Protein AF-A0A2V8E514-F1 (afdb_monomer_lite)

Structure (mmCIF, N/CA/C/O backbone):
data_AF-A0A2V8E514-F1
#
_entry.id   AF-A0A2V8E514-F1
#
loop_
_atom_site.group_PDB
_atom_site.id
_atom_site.type_symbol
_atom_site.label_atom_id
_atom_site.label_alt_id
_atom_site.label_comp_id
_atom_site.label_asym_id
_atom_site.label_entity_id
_atom_site.label_seq_id
_atom_site.pdbx_PDB_ins_code
_atom_site.Cartn_x
_atom_site.Cartn_y
_atom_site.Cartn_z
_atom_site.occupancy
_atom_site.B_iso_or_equiv
_atom_site.auth_seq_id
_atom_site.auth_comp_id
_atom_site.auth_asym_id
_atom_site.auth_atom_id
_atom_site.pdbx_PDB_model_num
ATOM 1 N N . MET A 1 1 ? 18.248 -41.281 -48.365 1.00 52.50 1 MET A N 1
ATOM 2 C CA . MET A 1 1 ? 19.215 -40.168 -48.259 1.00 52.50 1 MET A CA 1
ATOM 3 C C . MET A 1 1 ? 18.468 -38.867 -48.520 1.00 52.50 1 MET A C 1
ATOM 5 O O . MET A 1 1 ? 17.794 -38.815 -49.539 1.00 52.50 1 MET A O 1
ATOM 9 N N . GLN A 1 2 ? 18.639 -37.881 -47.619 1.00 36.53 2 GLN A N 1
ATOM 10 C CA . GLN A 1 2 ? 18.013 -36.536 -47.519 1.00 36.53 2 GLN A CA 1
ATOM 11 C C . GLN A 1 2 ? 16.615 -36.579 -46.858 1.00 36.53 2 GLN A C 1
ATOM 13 O O . GLN A 1 2 ? 15.679 -37.078 -47.461 1.00 36.53 2 GLN A O 1
ATOM 18 N N . GLY A 1 3 ? 16.420 -36.281 -45.561 1.00 39.06 3 GLY A N 1
ATOM 19 C CA . GLY A 1 3 ? 16.845 -35.093 -44.790 1.00 39.06 3 GLY A CA 1
ATOM 20 C C . GLY A 1 3 ? 15.831 -33.978 -45.075 1.00 39.06 3 GLY A C 1
ATOM 21 O O . GLY A 1 3 ? 15.671 -33.637 -46.233 1.00 39.06 3 GLY A O 1
ATOM 22 N N . GLY A 1 4 ? 15.053 -33.390 -44.172 1.00 41.44 4 GLY A N 1
ATOM 23 C CA . GLY A 1 4 ? 15.058 -33.228 -42.723 1.00 41.44 4 GLY A CA 1
ATOM 24 C C . GLY A 1 4 ? 14.299 -31.911 -42.461 1.00 41.44 4 GLY A C 1
ATOM 25 O O . GLY A 1 4 ? 14.415 -31.017 -43.285 1.00 41.44 4 GLY A O 1
ATOM 26 N N . VAL A 1 5 ? 13.551 -31.824 -41.350 1.00 49.59 5 VAL A N 1
ATOM 27 C CA . VAL A 1 5 ? 13.191 -30.597 -40.591 1.00 49.59 5 VAL A CA 1
ATOM 28 C C . VAL A 1 5 ? 12.581 -29.437 -41.425 1.00 49.59 5 VAL A C 1
ATOM 30 O O . VAL A 1 5 ? 13.236 -28.823 -42.251 1.00 49.59 5 VAL A O 1
ATOM 33 N N . LEU A 1 6 ? 11.330 -29.021 -41.231 1.00 40.84 6 LEU A N 1
ATOM 34 C CA . LEU A 1 6 ? 10.963 -28.093 -40.159 1.00 40.84 6 LEU A CA 1
ATOM 35 C C . LEU A 1 6 ? 9.438 -27.964 -40.107 1.00 40.84 6 LEU A C 1
ATOM 37 O O . LEU A 1 6 ? 8.800 -27.386 -40.985 1.00 40.84 6 LEU A O 1
ATOM 41 N N . ASP A 1 7 ? 8.892 -28.499 -39.025 1.00 48.78 7 ASP A N 1
ATOM 42 C CA . ASP A 1 7 ? 7.696 -27.974 -38.388 1.00 48.78 7 ASP A CA 1
ATOM 43 C C . ASP A 1 7 ? 7.907 -26.477 -38.070 1.00 48.78 7 ASP A C 1
ATOM 45 O O . ASP A 1 7 ? 9.042 -26.046 -37.850 1.00 48.78 7 ASP A O 1
ATOM 49 N N . SER A 1 8 ? 6.822 -25.707 -37.996 1.00 48.19 8 SER A N 1
ATOM 50 C CA . SER A 1 8 ? 6.755 -24.293 -37.572 1.00 48.19 8 SER A CA 1
ATOM 51 C C . SER A 1 8 ? 7.157 -23.188 -38.570 1.00 48.19 8 SER A C 1
ATOM 53 O O . SER A 1 8 ? 8.171 -22.517 -38.423 1.00 48.19 8 SER A O 1
ATOM 55 N N . VAL A 1 9 ? 6.256 -22.836 -39.491 1.00 50.62 9 VAL A N 1
ATOM 56 C CA . VAL A 1 9 ? 6.052 -21.406 -39.803 1.00 50.62 9 VAL A CA 1
ATOM 57 C C . VAL A 1 9 ? 4.556 -21.127 -39.847 1.00 50.62 9 VAL A C 1
ATOM 59 O O . VAL A 1 9 ? 3.967 -20.870 -40.892 1.00 50.62 9 VAL A O 1
ATOM 62 N N . VAL A 1 10 ? 3.924 -21.201 -38.677 1.00 50.72 10 VAL A N 1
ATOM 63 C CA . VAL A 1 10 ? 2.759 -20.354 -38.426 1.00 50.72 10 VAL A CA 1
ATOM 64 C C . VAL A 1 10 ? 3.362 -18.976 -38.160 1.00 50.72 10 VAL A C 1
ATOM 66 O O . VAL A 1 10 ? 4.066 -18.838 -37.158 1.00 50.72 10 VAL A O 1
ATOM 69 N N . PRO A 1 11 ? 3.203 -17.966 -39.032 1.00 50.00 11 PRO A N 1
ATOM 70 C CA . PRO A 1 11 ? 3.566 -16.616 -38.645 1.00 50.00 11 PRO A CA 1
ATOM 71 C C . PRO A 1 11 ? 2.574 -16.193 -37.559 1.00 50.00 11 PRO A C 1
ATOM 73 O O . PRO A 1 11 ? 1.446 -15.788 -37.846 1.00 50.00 11 PRO A O 1
ATOM 76 N N . GLU A 1 12 ? 2.968 -16.379 -36.298 1.00 52.44 12 GLU A N 1
ATOM 77 C CA . GLU A 1 12 ? 2.239 -15.823 -35.172 1.00 52.44 12 GLU A CA 1
ATOM 78 C C . GLU A 1 12 ? 2.161 -14.303 -35.333 1.00 52.44 12 GLU A C 1
ATOM 80 O O . GLU A 1 12 ? 3.127 -13.596 -35.619 1.00 52.44 12 GLU A O 1
ATOM 85 N N . VAL A 1 13 ? 0.926 -13.854 -35.180 1.00 62.88 13 VAL A N 1
ATOM 86 C CA . VAL A 1 13 ? 0.433 -12.494 -35.048 1.00 62.88 13 VAL A CA 1
ATOM 87 C C . VAL A 1 13 ? 1.335 -11.645 -34.126 1.00 62.88 13 VAL A C 1
ATOM 89 O O . VAL A 1 13 ? 1.918 -12.153 -33.175 1.00 62.88 13 VAL A O 1
ATOM 92 N N . ILE A 1 14 ? 1.260 -10.317 -34.306 1.00 51.78 14 ILE A N 1
ATOM 93 C CA . ILE A 1 14 ? 1.559 -9.246 -33.324 1.00 51.78 14 ILE A CA 1
ATOM 94 C C . ILE A 1 14 ? 2.936 -8.571 -33.478 1.00 51.78 14 ILE A C 1
ATOM 96 O O . ILE A 1 14 ? 3.801 -8.760 -32.634 1.00 51.78 14 ILE A O 1
ATOM 100 N N . ASP A 1 15 ? 3.107 -7.657 -34.448 1.00 54.75 15 ASP A N 1
ATOM 101 C CA . ASP A 1 15 ? 4.087 -6.563 -34.243 1.00 54.75 15 ASP A CA 1
ATOM 102 C C . ASP A 1 15 ? 3.883 -5.271 -35.068 1.00 54.75 15 ASP A C 1
ATOM 104 O O . ASP A 1 15 ? 4.821 -4.522 -35.330 1.00 54.75 15 ASP A O 1
ATOM 108 N N . TYR A 1 16 ? 2.651 -4.930 -35.468 1.00 56.16 16 TYR A N 1
ATOM 109 C CA . TYR A 1 16 ? 2.440 -3.719 -36.287 1.00 56.16 16 TYR A CA 1
ATOM 110 C C . TYR A 1 16 ? 2.390 -2.389 -35.492 1.00 56.16 16 TYR A C 1
ATOM 112 O O . TYR A 1 16 ? 2.454 -1.318 -36.085 1.00 56.16 16 TYR A O 1
ATOM 120 N N . VAL A 1 17 ? 2.310 -2.402 -34.152 1.00 54.12 17 VAL A N 1
ATOM 121 C CA . VAL A 1 17 ? 2.043 -1.175 -33.353 1.00 54.12 17 VAL A CA 1
ATOM 122 C C . VAL A 1 17 ? 3.283 -0.590 -32.643 1.00 54.12 17 VAL A C 1
ATOM 124 O O . VAL A 1 17 ? 3.198 0.488 -32.056 1.00 54.12 17 VAL A O 1
ATOM 127 N N . ALA A 1 18 ? 4.469 -1.211 -32.717 1.00 56.97 18 ALA A N 1
ATOM 128 C CA . ALA A 1 18 ? 5.669 -0.669 -32.062 1.00 56.97 18 ALA A CA 1
ATOM 129 C C . ALA A 1 18 ? 6.971 -0.941 -32.836 1.00 56.97 18 ALA A C 1
ATOM 131 O O . ALA A 1 18 ? 7.715 -1.863 -32.528 1.00 56.97 18 ALA A O 1
ATOM 132 N N . GLN A 1 19 ? 7.311 -0.064 -33.783 1.00 65.50 19 GLN A N 1
ATOM 133 C CA . GLN A 1 19 ? 8.512 -0.184 -34.628 1.00 65.50 19 GLN A CA 1
ATOM 134 C C . GLN A 1 19 ? 9.843 0.144 -33.906 1.00 65.50 19 GLN A C 1
ATOM 136 O O . GLN A 1 19 ? 10.911 0.091 -34.513 1.00 65.50 19 GLN A O 1
ATOM 141 N N . HIS A 1 20 ? 9.821 0.464 -32.604 1.00 77.69 20 HIS A N 1
ATOM 142 C CA . HIS A 1 20 ? 11.020 0.801 -31.829 1.00 77.69 20 HIS A CA 1
ATOM 143 C C . HIS A 1 20 ? 11.227 -0.147 -30.641 1.00 77.69 20 HIS A C 1
ATOM 145 O O . HIS A 1 20 ? 10.368 -0.277 -29.766 1.00 77.69 20 HIS A O 1
ATOM 151 N N . ALA A 1 21 ? 12.421 -0.743 -30.542 1.00 79.38 21 ALA A N 1
ATOM 152 C CA . ALA A 1 21 ? 12.802 -1.666 -29.464 1.00 79.38 21 ALA A CA 1
ATOM 153 C C . ALA A 1 21 ? 12.623 -1.075 -28.045 1.00 79.38 21 ALA A C 1
ATOM 155 O O . ALA A 1 21 ? 12.347 -1.796 -27.079 1.00 79.38 21 ALA A O 1
ATOM 156 N N . SER A 1 22 ? 12.731 0.251 -27.911 1.00 81.56 22 SER A N 1
ATOM 157 C CA . SER A 1 22 ? 12.468 0.989 -26.672 1.00 81.56 22 SER A CA 1
ATOM 158 C C . SER A 1 22 ? 10.994 0.934 -26.249 1.00 81.56 22 SER A C 1
ATOM 160 O O . SER A 1 22 ? 10.711 0.747 -25.063 1.00 81.56 22 SER A O 1
ATOM 162 N N . ALA A 1 23 ? 10.056 1.016 -27.197 1.00 83.56 23 ALA A N 1
ATOM 163 C CA . ALA A 1 23 ? 8.618 0.964 -26.942 1.00 83.56 23 ALA A CA 1
ATOM 164 C C . ALA A 1 23 ? 8.181 -0.426 -26.453 1.00 83.56 23 ALA A C 1
ATOM 166 O O . ALA A 1 23 ? 7.475 -0.534 -25.448 1.00 83.56 23 ALA A O 1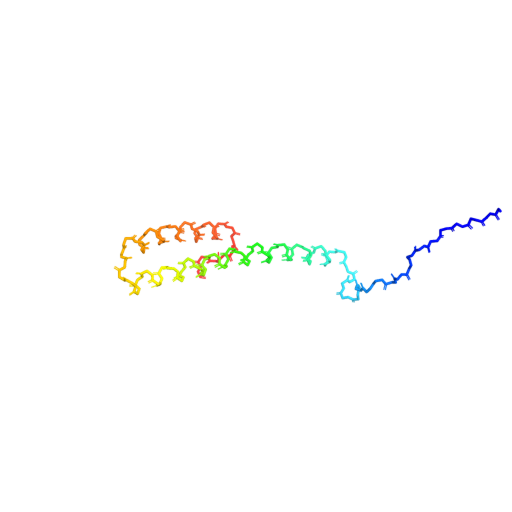
ATOM 167 N N . LEU A 1 24 ? 8.694 -1.500 -27.063 1.00 84.38 24 LEU A N 1
ATOM 168 C CA . LEU A 1 24 ? 8.454 -2.876 -26.604 1.00 84.38 24 LEU A CA 1
ATOM 169 C C . LEU A 1 24 ? 9.004 -3.122 -25.188 1.00 84.38 24 LEU A C 1
ATOM 171 O O . LEU A 1 24 ? 8.398 -3.826 -24.373 1.00 84.38 24 LEU A O 1
A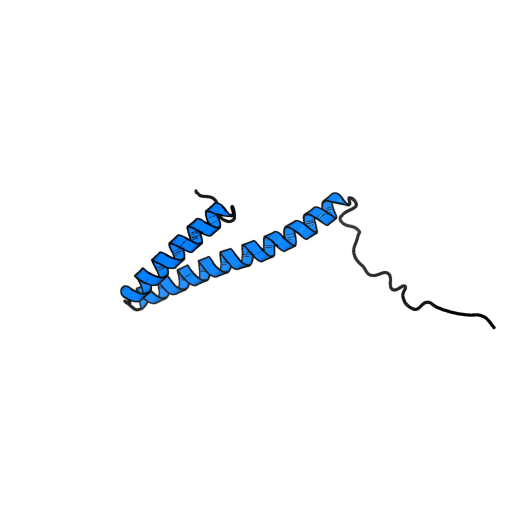TOM 175 N N . LYS A 1 25 ? 10.159 -2.534 -24.847 1.00 86.25 25 LYS A N 1
ATOM 176 C CA . LYS A 1 25 ? 10.713 -2.583 -23.482 1.00 86.25 25 LYS A CA 1
ATOM 177 C C . LYS A 1 25 ? 9.832 -1.815 -22.490 1.00 86.25 25 LYS A C 1
ATOM 179 O O . LYS A 1 25 ? 9.531 -2.338 -21.415 1.00 86.25 25 LYS A O 1
ATOM 184 N N . ALA A 1 26 ? 9.388 -0.613 -22.854 1.00 87.31 26 ALA A N 1
ATOM 185 C CA . ALA A 1 26 ? 8.501 0.202 -22.030 1.00 87.31 26 ALA A CA 1
ATOM 186 C C . ALA A 1 26 ? 7.150 -0.488 -21.788 1.00 87.31 26 ALA A C 1
ATOM 188 O O . ALA A 1 26 ? 6.667 -0.503 -20.655 1.00 87.31 26 ALA A O 1
ATOM 189 N N . HIS A 1 27 ? 6.584 -1.140 -22.807 1.00 87.19 27 HIS A N 1
ATOM 190 C CA . HIS A 1 27 ? 5.347 -1.907 -22.686 1.00 87.19 27 HIS A CA 1
ATOM 191 C C . HIS A 1 27 ? 5.484 -3.044 -21.661 1.00 87.19 27 HIS A C 1
ATOM 193 O O . HIS A 1 27 ? 4.702 -3.126 -20.711 1.00 87.19 27 HIS A O 1
ATOM 199 N N . ARG A 1 28 ? 6.546 -3.856 -21.764 1.00 89.56 28 ARG A N 1
ATOM 200 C CA . ARG A 1 28 ? 6.837 -4.929 -20.793 1.00 89.56 28 ARG A CA 1
ATOM 201 C C . ARG A 1 28 ? 6.998 -4.400 -19.366 1.00 89.56 28 ARG A C 1
ATOM 203 O O . ARG A 1 28 ? 6.482 -4.999 -18.422 1.00 89.56 28 ARG A O 1
ATOM 210 N N . GLN A 1 29 ? 7.688 -3.273 -19.194 1.00 92.94 29 GLN A N 1
ATOM 211 C CA . GLN A 1 29 ? 7.850 -2.643 -17.882 1.00 92.94 29 GLN A CA 1
ATOM 212 C C . GLN A 1 29 ? 6.519 -2.107 -1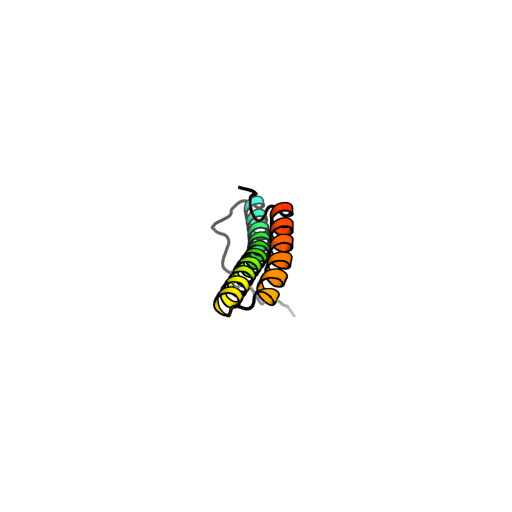7.333 1.00 92.94 29 GLN A C 1
ATOM 214 O O . GLN A 1 29 ? 6.230 -2.257 -16.144 1.00 92.94 29 GLN A O 1
ATOM 219 N N . SER A 1 30 ? 5.697 -1.514 -18.199 1.00 91.00 30 SER A N 1
ATOM 220 C CA . SER A 1 30 ? 4.378 -0.985 -17.856 1.00 91.00 30 SER A CA 1
ATOM 221 C C . SER A 1 30 ? 3.450 -2.084 -17.342 1.00 91.00 30 SER A C 1
ATOM 223 O O . SER A 1 30 ? 2.843 -1.914 -16.287 1.00 91.00 30 SER A O 1
ATOM 225 N N . LEU A 1 31 ? 3.409 -3.246 -18.003 1.00 92.94 31 LEU A N 1
ATOM 226 C CA . LEU A 1 31 ? 2.602 -4.389 -17.562 1.00 92.94 31 LEU A CA 1
ATOM 227 C C . LEU A 1 31 ? 2.999 -4.874 -16.158 1.00 92.94 31 LEU A C 1
ATOM 229 O O . LEU A 1 31 ? 2.136 -5.030 -15.292 1.00 92.94 31 LEU A O 1
ATOM 233 N N . LYS A 1 32 ? 4.304 -5.022 -15.892 1.00 92.50 32 LYS A N 1
ATOM 234 C CA . LYS A 1 32 ? 4.821 -5.412 -14.566 1.00 92.50 32 LYS A CA 1
ATOM 235 C C . LYS A 1 32 ? 4.449 -4.398 -13.482 1.00 92.50 32 LYS A C 1
ATOM 237 O O . LYS A 1 32 ? 3.973 -4.764 -12.407 1.00 92.50 32 LYS A O 1
ATOM 242 N N . ASN A 1 33 ? 4.637 -3.112 -13.772 1.00 90.44 33 ASN A N 1
ATOM 243 C CA . ASN A 1 33 ? 4.288 -2.037 -12.847 1.00 90.44 33 ASN A CA 1
ATOM 244 C C . ASN A 1 33 ? 2.773 -1.970 -12.605 1.00 90.44 33 ASN A C 1
ATOM 246 O O . ASN A 1 33 ? 2.346 -1.768 -11.468 1.00 90.44 33 ASN A O 1
ATOM 250 N N . ARG A 1 34 ? 1.961 -2.174 -13.649 1.00 92.44 34 ARG A N 1
ATOM 251 C CA . ARG A 1 34 ? 0.496 -2.194 -13.579 1.00 92.44 34 ARG A CA 1
ATOM 252 C C . ARG A 1 34 ? 0.004 -3.306 -12.662 1.00 92.44 34 ARG A C 1
ATOM 254 O O . ARG A 1 34 ? -0.820 -3.027 -11.797 1.00 92.44 34 ARG A O 1
ATOM 261 N N . GLU A 1 35 ? 0.517 -4.525 -12.812 1.00 92.38 35 GLU A N 1
ATOM 262 C CA . GLU A 1 35 ? 0.157 -5.670 -11.966 1.00 92.38 35 GLU A CA 1
ATOM 263 C C . GLU A 1 35 ? 0.428 -5.377 -10.486 1.00 92.38 35 GLU A C 1
ATOM 265 O O . GLU A 1 35 ? -0.478 -5.418 -9.651 1.00 92.38 35 GLU A O 1
ATOM 270 N N . ARG A 1 36 ? 1.661 -4.960 -10.177 1.00 89.50 36 ARG A N 1
ATOM 271 C CA . ARG A 1 36 ? 2.071 -4.598 -8.817 1.00 89.50 36 ARG A CA 1
ATOM 272 C C . ARG A 1 36 ? 1.178 -3.499 -8.239 1.00 89.50 36 ARG A C 1
ATOM 274 O O . ARG A 1 36 ? 0.665 -3.620 -7.127 1.00 89.50 36 ARG A O 1
ATOM 281 N N . ASN A 1 37 ? 0.965 -2.427 -8.998 1.00 91.81 37 ASN A N 1
ATOM 282 C CA . ASN A 1 37 ? 0.164 -1.290 -8.556 1.00 91.81 37 ASN A CA 1
ATOM 283 C C . ASN A 1 37 ? -1.314 -1.667 -8.368 1.00 91.81 37 ASN A C 1
ATOM 285 O O . ASN A 1 37 ? -1.956 -1.139 -7.457 1.00 91.81 37 ASN A O 1
ATOM 289 N N . ARG A 1 38 ? -1.849 -2.586 -9.184 1.00 91.75 38 ARG A N 1
ATOM 290 C CA . ARG A 1 38 ? -3.213 -3.111 -9.045 1.00 91.75 38 ARG A CA 1
ATOM 291 C C . ARG A 1 38 ? -3.373 -3.872 -7.735 1.00 91.75 38 ARG A C 1
ATOM 293 O O . ARG A 1 38 ? -4.335 -3.619 -7.016 1.00 91.75 38 ARG A O 1
ATOM 300 N N . GLN A 1 39 ? -2.424 -4.742 -7.392 1.00 90.62 39 GLN A N 1
ATOM 301 C CA . GLN A 1 39 ? -2.475 -5.515 -6.149 1.00 90.62 39 GLN A CA 1
ATOM 302 C C . GLN A 1 39 ? -2.461 -4.613 -4.911 1.00 90.62 39 GLN A C 1
ATOM 304 O O . GLN A 1 39 ? -3.311 -4.768 -4.036 1.00 90.62 39 GLN A O 1
ATOM 309 N N . TYR A 1 40 ? -1.559 -3.628 -4.851 1.00 90.06 40 TYR A N 1
ATOM 310 C CA . TYR A 1 40 ? -1.513 -2.694 -3.721 1.00 90.06 40 TYR A CA 1
ATOM 311 C C . TYR A 1 40 ? -2.792 -1.855 -3.601 1.00 90.06 40 TYR A C 1
ATOM 313 O O . TYR A 1 40 ? -3.344 -1.733 -2.509 1.00 90.06 40 TYR A O 1
ATOM 321 N N . ARG A 1 41 ? -3.311 -1.329 -4.721 1.00 89.25 41 ARG A N 1
ATOM 322 C CA . ARG A 1 41 ? -4.581 -0.583 -4.728 1.00 89.25 41 ARG A CA 1
ATOM 323 C C . ARG A 1 41 ? -5.765 -1.452 -4.302 1.00 89.25 41 ARG A C 1
ATOM 325 O O . ARG A 1 41 ? -6.612 -0.983 -3.551 1.00 89.25 41 ARG A O 1
ATOM 332 N N . SER A 1 42 ? -5.819 -2.705 -4.752 1.00 92.50 42 SER A N 1
ATOM 333 C CA . SER A 1 42 ? -6.865 -3.654 -4.357 1.00 92.50 42 SER A CA 1
ATOM 334 C C . SER A 1 42 ? -6.826 -3.928 -2.852 1.00 92.50 42 SER A C 1
ATOM 336 O O . SER A 1 42 ? -7.839 -3.772 -2.177 1.00 92.50 42 SER A O 1
ATOM 338 N N . ARG A 1 43 ? -5.637 -4.210 -2.297 1.00 89.38 43 ARG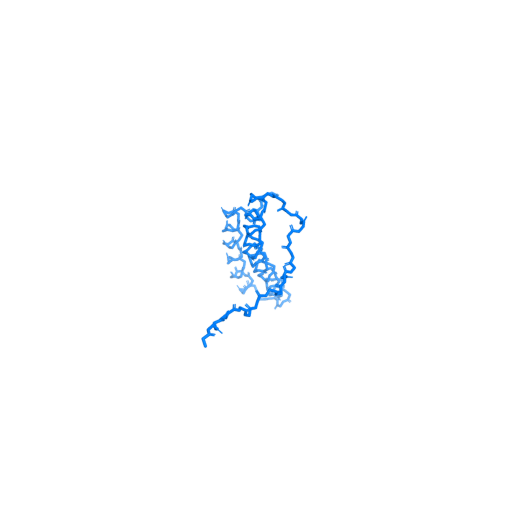 A N 1
ATOM 339 C CA . ARG A 1 43 ? -5.445 -4.410 -0.850 1.00 89.38 43 ARG A CA 1
ATOM 340 C C . ARG A 1 43 ? -5.921 -3.212 -0.033 1.00 89.38 43 ARG A C 1
ATOM 342 O O . ARG A 1 43 ? -6.652 -3.402 0.932 1.00 89.38 43 ARG A O 1
ATOM 349 N N . LEU A 1 44 ? -5.568 -1.994 -0.450 1.00 88.50 44 LEU A N 1
ATOM 350 C CA . LEU A 1 44 ? -6.027 -0.774 0.215 1.00 88.50 44 LEU A CA 1
ATOM 351 C C . LEU A 1 44 ? -7.557 -0.653 0.194 1.00 88.50 44 LEU A C 1
ATOM 353 O O . LEU A 1 44 ? -8.169 -0.383 1.222 1.00 88.50 44 LEU A O 1
ATOM 357 N N . ARG A 1 45 ? -8.195 -0.893 -0.959 1.00 90.31 45 ARG A N 1
ATOM 358 C CA . ARG A 1 45 ? -9.663 -0.843 -1.076 1.00 90.31 45 ARG A CA 1
ATOM 359 C C . ARG A 1 45 ? -10.341 -1.895 -0.199 1.00 90.31 45 ARG A C 1
ATOM 361 O O . ARG A 1 45 ? -11.352 -1.585 0.426 1.00 90.31 45 ARG A O 1
ATOM 368 N N . SER A 1 46 ? -9.788 -3.104 -0.126 1.00 91.88 46 SER A N 1
ATOM 369 C CA . SER A 1 46 ? -10.303 -4.169 0.739 1.00 91.88 46 SER A CA 1
ATOM 370 C C . SER A 1 46 ? -10.177 -3.820 2.221 1.00 91.88 46 SER A C 1
ATOM 372 O O . SER A 1 46 ? -11.144 -3.995 2.954 1.00 91.88 46 SER A O 1
ATOM 374 N N . ALA A 1 47 ? -9.039 -3.264 2.647 1.00 87.56 47 ALA A N 1
ATOM 375 C CA . ALA A 1 47 ? -8.835 -2.820 4.026 1.00 87.56 47 ALA A CA 1
ATOM 376 C C . ALA A 1 47 ? -9.794 -1.678 4.415 1.00 87.56 47 ALA A C 1
ATOM 378 O O . ALA A 1 47 ? -10.395 -1.684 5.483 1.00 87.56 47 ALA A O 1
ATOM 379 N N . LEU A 1 48 ? -10.038 -0.728 3.507 1.00 88.12 48 LEU A N 1
ATOM 380 C CA . LEU A 1 48 ? -11.049 0.311 3.728 1.00 88.12 48 LEU A CA 1
ATOM 381 C C . LEU A 1 48 ? -12.470 -0.268 3.811 1.00 88.12 48 LEU A C 1
ATOM 383 O O . LEU A 1 48 ? -13.291 0.224 4.584 1.00 88.12 48 LEU A O 1
ATOM 387 N N . LYS A 1 49 ? -12.776 -1.312 3.030 1.00 88.88 49 LYS A N 1
ATOM 388 C CA . LYS A 1 49 ? -14.073 -1.999 3.086 1.00 88.88 49 LYS A CA 1
ATOM 389 C C . LYS A 1 49 ? -14.265 -2.737 4.412 1.00 88.88 49 LYS A C 1
ATOM 391 O O . LYS A 1 49 ? -15.353 -2.649 4.972 1.00 88.88 49 LYS A O 1
ATOM 396 N N . SER A 1 50 ? -13.242 -3.430 4.919 1.00 85.38 50 SER A N 1
ATOM 397 C CA . SER A 1 50 ? -13.330 -4.120 6.212 1.00 85.38 50 SER A CA 1
ATOM 398 C C . SER A 1 50 ? -13.493 -3.139 7.370 1.00 85.38 50 SER A C 1
ATOM 400 O O . SER A 1 50 ? -14.322 -3.381 8.239 1.00 85.38 50 SER A O 1
ATOM 402 N N . ILE A 1 51 ? -12.793 -1.998 7.342 1.00 85.69 51 ILE A N 1
ATOM 403 C CA . ILE A 1 51 ? -12.978 -0.928 8.333 1.00 85.69 51 ILE A CA 1
ATOM 404 C C . ILE A 1 51 ? -14.422 -0.420 8.320 1.00 85.69 51 ILE A C 1
ATOM 406 O O . ILE A 1 51 ? -15.036 -0.321 9.377 1.00 85.69 51 ILE A O 1
ATOM 410 N N . ARG A 1 52 ? -14.987 -0.132 7.139 1.00 87.19 52 ARG A N 1
ATOM 411 C CA . ARG A 1 52 ? -16.388 0.310 7.026 1.00 87.19 52 ARG A CA 1
ATOM 412 C C . ARG A 1 52 ? -17.360 -0.729 7.587 1.00 87.19 52 ARG A C 1
ATOM 414 O O . ARG A 1 52 ? -18.193 -0.379 8.409 1.00 87.19 52 ARG A O 1
ATOM 421 N N . ALA A 1 53 ? -17.185 -2.000 7.226 1.00 86.94 53 ALA A N 1
ATOM 422 C CA . ALA A 1 53 ? -18.023 -3.083 7.738 1.00 86.94 53 ALA A CA 1
ATOM 423 C C . ALA A 1 53 ? -17.921 -3.247 9.269 1.00 86.94 53 ALA A C 1
ATOM 425 O O . ALA A 1 53 ? -18.927 -3.492 9.927 1.00 86.94 53 ALA A O 1
ATOM 426 N N . ALA A 1 54 ? -16.726 -3.083 9.849 1.00 83.88 54 ALA A N 1
ATOM 427 C CA . ALA A 1 54 ? -16.529 -3.141 11.299 1.00 83.88 54 ALA A CA 1
ATOM 428 C C . ALA A 1 54 ? -17.204 -1.966 12.030 1.00 83.88 54 ALA A C 1
ATOM 430 O O . ALA A 1 54 ? -17.765 -2.151 13.110 1.00 83.88 54 ALA A O 1
ATOM 431 N N . ILE A 1 55 ? -17.187 -0.772 11.426 1.00 85.19 55 ILE A N 1
ATOM 432 C CA . ILE A 1 55 ? -17.888 0.408 11.948 1.00 85.19 55 ILE A CA 1
ATOM 433 C C . ILE A 1 55 ? -19.404 0.180 11.931 1.00 85.19 55 ILE A C 1
ATOM 435 O O . ILE A 1 55 ? -20.053 0.411 12.951 1.00 85.19 55 ILE A O 1
ATOM 439 N N . ASP A 1 56 ? -19.953 -0.332 10.826 1.00 85.44 56 ASP A N 1
ATOM 440 C CA . ASP A 1 56 ? -21.383 -0.656 10.715 1.00 85.44 56 ASP A CA 1
ATOM 441 C C . ASP A 1 56 ? -21.805 -1.718 11.750 1.00 85.44 56 ASP A C 1
ATOM 443 O O . ASP A 1 56 ? -22.887 -1.641 12.333 1.00 85.44 56 ASP A O 1
ATOM 447 N N . GLY A 1 57 ? -20.914 -2.672 12.044 1.00 84.50 57 GLY A N 1
ATOM 448 C CA . GLY A 1 57 ? -21.087 -3.698 13.077 1.00 84.50 57 GLY A CA 1
ATOM 449 C C . GLY A 1 57 ? -20.854 -3.236 14.523 1.00 84.50 57 GLY A C 1
ATOM 450 O O . GLY A 1 57 ? -20.973 -4.054 15.431 1.00 84.50 57 GLY A O 1
ATOM 451 N N . LYS A 1 58 ? -20.529 -1.954 14.762 1.00 84.31 58 LYS A N 1
ATOM 452 C CA . LYS A 1 58 ? -20.191 -1.368 16.080 1.00 84.31 58 LYS A CA 1
ATOM 453 C C . LYS A 1 58 ? -18.991 -2.013 16.799 1.00 84.31 58 LYS A C 1
ATOM 455 O O . LYS A 1 58 ? -18.816 -1.804 18.001 1.00 84.31 58 LYS A O 1
ATOM 460 N N . ASP A 1 59 ? -18.118 -2.726 16.087 1.00 82.62 59 ASP A N 1
ATOM 461 C CA . ASP A 1 59 ? -16.890 -3.287 16.661 1.00 82.62 59 ASP A CA 1
ATOM 462 C C . ASP A 1 59 ? -15.738 -2.273 16.583 1.00 82.62 59 ASP A C 1
ATOM 464 O O . ASP A 1 59 ? -14.961 -2.196 15.625 1.00 82.62 59 ASP A O 1
ATOM 468 N N . LEU A 1 60 ? -15.633 -1.464 17.637 1.00 78.38 60 LEU A N 1
ATOM 469 C CA . LEU A 1 60 ? -14.619 -0.418 17.758 1.00 78.38 60 LEU A CA 1
ATOM 470 C C . LEU A 1 60 ? -13.196 -0.968 17.938 1.00 78.38 60 LEU A C 1
ATOM 472 O O . LEU A 1 60 ? -12.231 -0.280 17.594 1.00 78.38 60 LEU A O 1
ATOM 476 N N . ALA A 1 61 ? -13.039 -2.179 18.478 1.00 82.44 61 ALA A N 1
ATOM 477 C CA . ALA A 1 61 ? -11.726 -2.772 18.709 1.00 82.44 61 ALA A CA 1
ATOM 478 C C . ALA A 1 61 ? -11.130 -3.283 17.392 1.00 82.44 61 ALA A C 1
ATOM 480 O O . ALA A 1 61 ? -9.996 -2.929 17.044 1.00 82.44 61 ALA A O 1
ATOM 481 N N . ALA A 1 62 ? -11.923 -4.027 16.615 1.00 77.31 62 ALA A N 1
ATOM 482 C CA . ALA A 1 62 ? -11.528 -4.498 15.293 1.00 77.31 62 ALA A CA 1
ATOM 483 C C . ALA A 1 62 ? -11.253 -3.330 14.333 1.00 77.31 62 ALA A C 1
ATOM 485 O O . ALA A 1 62 ? -10.240 -3.332 13.626 1.00 77.31 62 ALA A O 1
ATOM 486 N N . ALA A 1 63 ? -12.088 -2.284 14.366 1.00 78.88 63 ALA A N 1
ATOM 487 C CA . ALA A 1 63 ? -11.898 -1.091 13.543 1.00 78.88 63 ALA A CA 1
ATOM 488 C C . ALA A 1 63 ? -10.568 -0.372 13.839 1.00 78.88 63 ALA A C 1
ATOM 490 O O . ALA A 1 63 ? -9.861 0.021 12.911 1.00 78.88 63 ALA A O 1
ATOM 491 N N . ARG A 1 64 ? -10.183 -0.232 15.117 1.00 82.62 64 ARG A N 1
ATOM 492 C CA . ARG A 1 64 ? -8.910 0.406 15.509 1.00 82.62 64 ARG A CA 1
ATOM 493 C C . ARG A 1 64 ? -7.688 -0.391 15.061 1.00 82.62 64 ARG A C 1
ATOM 495 O O . ARG A 1 64 ? -6.713 0.206 14.604 1.00 82.62 64 ARG A O 1
ATOM 502 N N . SER A 1 65 ? -7.740 -1.719 15.167 1.00 85.12 65 SER A N 1
ATOM 503 C CA . SER A 1 65 ? -6.649 -2.583 14.705 1.00 85.12 65 SER A CA 1
ATOM 504 C C . SER A 1 65 ? -6.472 -2.491 13.186 1.00 85.12 65 SER A C 1
ATOM 506 O O . SER A 1 65 ? -5.388 -2.163 12.696 1.00 85.12 65 SER A O 1
ATOM 508 N N . ALA A 1 66 ? -7.570 -2.652 12.439 1.00 82.25 66 ALA A N 1
ATOM 509 C CA . ALA A 1 66 ? -7.570 -2.556 10.981 1.00 82.25 66 ALA A CA 1
ATOM 510 C C . ALA A 1 66 ? -7.124 -1.169 10.485 1.00 82.25 66 ALA A C 1
ATOM 512 O O . ALA A 1 66 ? -6.420 -1.058 9.477 1.00 82.25 66 ALA A O 1
ATOM 513 N N . LEU A 1 67 ? -7.479 -0.101 11.207 1.00 85.50 67 LEU A N 1
ATOM 514 C CA . LEU A 1 67 ? -7.028 1.255 10.901 1.00 85.50 67 LEU A CA 1
ATOM 515 C C . LEU A 1 67 ? -5.504 1.390 11.022 1.00 85.50 67 LEU A C 1
ATOM 517 O O . LEU A 1 67 ? -4.873 1.934 10.117 1.00 85.50 67 LEU A O 1
ATOM 521 N N . LYS A 1 68 ? -4.896 0.862 12.091 1.00 86.94 68 LYS A N 1
ATOM 522 C CA . LYS A 1 68 ? -3.438 0.919 12.297 1.00 86.94 68 LYS A CA 1
ATOM 523 C C . LYS A 1 68 ? -2.676 0.209 11.174 1.00 86.94 68 LYS A C 1
ATOM 525 O O . LYS A 1 68 ? -1.689 0.739 10.660 1.00 86.94 68 LYS A O 1
ATOM 530 N N . GLU A 1 69 ? -3.152 -0.961 10.760 1.00 85.81 69 GLU A N 1
ATOM 531 C CA . GLU A 1 69 ? -2.579 -1.698 9.628 1.00 85.81 69 GLU A CA 1
ATOM 532 C C . GLU A 1 69 ? -2.733 -0.934 8.310 1.00 85.81 69 GLU A C 1
ATOM 534 O O . GLU A 1 69 ? -1.792 -0.852 7.514 1.00 85.81 69 GLU A O 1
ATOM 539 N N . THR A 1 70 ? -3.900 -0.323 8.102 1.00 87.50 70 THR A N 1
ATOM 540 C CA . THR A 1 70 ? -4.202 0.456 6.897 1.00 87.50 70 THR A CA 1
ATOM 541 C C . THR A 1 70 ? -3.320 1.696 6.792 1.00 87.50 70 THR A C 1
ATOM 543 O O . THR A 1 70 ? -2.801 1.969 5.712 1.00 87.50 70 THR A O 1
ATOM 546 N N . ILE A 1 71 ? -3.070 2.404 7.898 1.00 88.19 71 ILE A N 1
ATOM 547 C CA . ILE A 1 71 ? -2.141 3.546 7.936 1.00 88.19 71 ILE A CA 1
ATOM 548 C C . ILE A 1 71 ? -0.736 3.102 7.508 1.00 88.19 71 ILE A C 1
ATOM 550 O O . ILE A 1 71 ? -0.161 3.676 6.584 1.00 88.19 71 ILE A O 1
ATOM 554 N N . SER A 1 72 ? -0.218 2.009 8.082 1.00 88.38 72 SER A N 1
ATOM 555 C CA . SER A 1 72 ? 1.097 1.473 7.696 1.00 88.38 72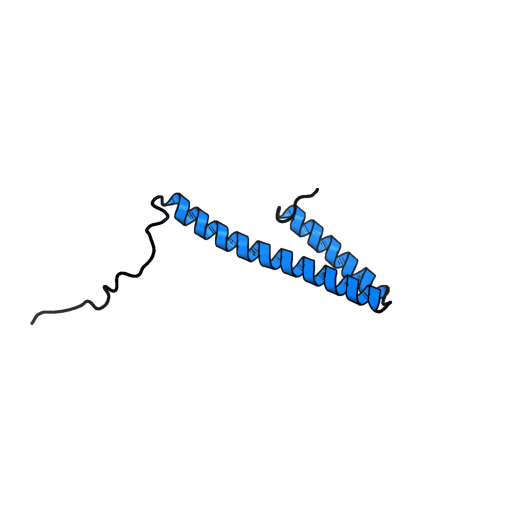 SER A CA 1
ATOM 556 C C . SER A 1 72 ? 1.159 1.064 6.218 1.00 88.38 72 SER A C 1
ATOM 558 O O . SER A 1 72 ? 2.191 1.223 5.559 1.00 88.38 72 SER A O 1
ATOM 560 N N . LEU A 1 73 ? 0.064 0.526 5.672 1.00 87.69 73 LEU A N 1
ATOM 561 C CA . LEU A 1 73 ? -0.034 0.189 4.253 1.00 87.69 73 LEU A CA 1
ATOM 562 C C . LEU A 1 73 ? 0.009 1.444 3.370 1.00 87.69 73 LEU A C 1
ATOM 564 O O . LEU A 1 73 ? 0.722 1.439 2.364 1.00 87.69 73 LEU A O 1
ATOM 568 N N . ILE A 1 74 ?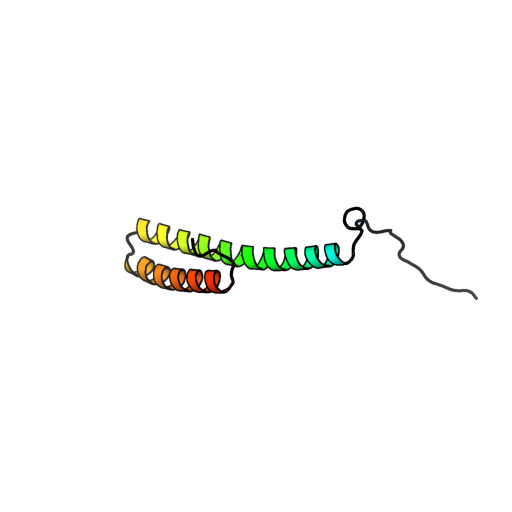 -0.714 2.502 3.746 1.00 87.38 74 ILE A N 1
ATOM 569 C CA . ILE A 1 74 ? -0.735 3.784 3.029 1.00 87.38 74 ILE A CA 1
ATOM 570 C C . ILE A 1 74 ? 0.667 4.393 2.998 1.00 87.38 74 ILE A C 1
ATOM 572 O O . ILE A 1 74 ? 1.153 4.724 1.917 1.00 87.38 74 ILE A O 1
ATOM 576 N N . ASP A 1 75 ? 1.364 4.443 4.133 1.00 87.25 75 ASP A N 1
ATOM 577 C CA . ASP A 1 75 ? 2.724 4.989 4.194 1.00 87.25 75 ASP A CA 1
ATOM 578 C C . ASP A 1 75 ? 3.687 4.223 3.280 1.00 87.25 75 ASP A C 1
ATOM 580 O O . ASP A 1 75 ? 4.413 4.824 2.485 1.00 87.25 75 ASP A O 1
ATOM 584 N N . LYS A 1 76 ? 3.624 2.883 3.283 1.00 87.12 76 LYS A N 1
ATOM 585 C CA . LYS A 1 76 ? 4.424 2.046 2.368 1.00 87.12 76 LYS A CA 1
ATOM 586 C C . LYS A 1 76 ? 4.090 2.304 0.899 1.00 87.12 76 LYS A C 1
ATOM 588 O O . LYS A 1 76 ? 4.976 2.217 0.047 1.00 87.12 76 LYS A O 1
ATOM 593 N N . MET A 1 77 ? 2.826 2.568 0.573 1.00 87.25 77 MET A N 1
ATOM 594 C CA . MET A 1 77 ? 2.397 2.871 -0.795 1.00 87.25 77 MET A CA 1
ATOM 595 C C . MET A 1 77 ? 2.870 4.254 -1.250 1.00 87.25 77 MET A C 1
ATOM 597 O O . MET A 1 77 ? 3.263 4.392 -2.412 1.00 87.25 77 MET A O 1
ATOM 601 N N . THR A 1 78 ? 2.902 5.230 -0.342 1.00 88.62 78 THR A N 1
ATOM 602 C CA . THR A 1 78 ? 3.459 6.567 -0.575 1.00 88.62 78 THR A CA 1
ATOM 603 C C . THR A 1 78 ? 4.968 6.496 -0.800 1.00 88.62 78 THR A C 1
ATOM 605 O O . THR A 1 78 ? 5.455 7.009 -1.805 1.00 88.62 78 THR A O 1
ATOM 608 N N . SER A 1 79 ? 5.719 5.763 0.035 1.00 87.75 79 SER A N 1
ATOM 609 C CA . SER A 1 79 ? 7.169 5.570 -0.158 1.00 87.75 79 SER A CA 1
ATOM 610 C C . SER A 1 79 ? 7.513 4.881 -1.483 1.00 87.75 79 SER A C 1
ATOM 612 O O . SER A 1 79 ? 8.559 5.142 -2.068 1.00 87.75 79 SER A O 1
ATOM 614 N N . LYS A 1 80 ? 6.636 3.999 -1.980 1.00 84.88 80 LYS A N 1
ATOM 615 C CA . LYS A 1 80 ? 6.796 3.321 -3.279 1.00 84.88 80 LYS A CA 1
ATOM 616 C C . LYS A 1 80 ? 6.334 4.168 -4.476 1.00 84.88 80 LYS A C 1
ATOM 618 O O . LYS A 1 80 ? 6.414 3.681 -5.603 1.00 84.88 80 LYS A O 1
ATOM 623 N N . GLY A 1 81 ? 5.813 5.377 -4.253 1.00 86.00 81 GLY A N 1
ATOM 624 C CA . GLY A 1 81 ? 5.293 6.259 -5.303 1.00 86.00 81 GLY A CA 1
ATOM 625 C C . GLY A 1 81 ? 4.032 5.733 -5.997 1.00 86.00 81 GLY A C 1
ATOM 626 O O . GLY A 1 81 ? 3.751 6.099 -7.135 1.00 86.00 81 GLY A O 1
ATOM 627 N N . ILE A 1 82 ? 3.280 4.829 -5.357 1.00 85.62 82 ILE A N 1
ATOM 628 C CA . ILE A 1 82 ? 2.047 4.261 -5.931 1.00 85.62 82 ILE A CA 1
ATOM 629 C C . ILE A 1 82 ? 0.881 5.237 -5.760 1.00 85.62 82 ILE A C 1
ATOM 631 O O . ILE A 1 82 ? 0.033 5.342 -6.653 1.00 85.62 82 ILE A O 1
ATOM 635 N N . ILE A 1 83 ? 0.838 5.910 -4.610 1.00 83.62 83 ILE A N 1
ATOM 636 C CA . ILE A 1 83 ? -0.111 6.966 -4.259 1.00 83.62 83 ILE A CA 1
ATOM 637 C C . ILE A 1 83 ? 0.695 8.245 -4.035 1.00 83.62 83 ILE A C 1
ATOM 639 O O . ILE A 1 83 ? 1.775 8.201 -3.443 1.00 83.62 83 ILE A O 1
ATOM 643 N N . HIS A 1 84 ? 0.188 9.359 -4.556 1.00 84.19 84 HIS A N 1
ATOM 644 C CA . HIS A 1 84 ? 0.753 10.674 -4.295 1.00 84.19 84 HIS A CA 1
ATOM 645 C C . HIS A 1 84 ? 0.291 11.182 -2.926 1.00 84.19 84 HIS A C 1
ATOM 647 O O . HIS A 1 84 ? -0.774 10.798 -2.454 1.00 84.19 84 HIS A O 1
ATOM 653 N N . ARG A 1 85 ? 1.089 12.032 -2.278 1.00 79.00 85 ARG A N 1
ATOM 654 C CA . ARG A 1 85 ? 0.822 12.476 -0.902 1.00 79.00 85 ARG A CA 1
ATOM 655 C C . ARG A 1 85 ? -0.408 13.395 -0.779 1.00 79.00 85 ARG A C 1
ATOM 657 O O . ARG A 1 85 ? -0.902 13.539 0.334 1.00 79.00 85 ARG A O 1
ATOM 664 N N . ASN A 1 86 ? -0.890 13.957 -1.893 1.00 67.50 86 ASN A N 1
ATOM 665 C CA . ASN A 1 86 ? -1.898 15.019 -1.946 1.00 67.50 86 ASN A CA 1
ATOM 666 C C . ASN A 1 86 ? -3.016 14.681 -2.934 1.00 67.50 86 ASN A C 1
ATOM 668 O O . ASN A 1 86 ? -2.681 14.476 -4.125 1.00 67.50 86 ASN A O 1
#

pLDDT: mean 78.47, std 15.7, range [36.53, 92.94]

Secondary structure (DSSP, 8-state):
---------------SS--SHHHHHHHHHHHHHHHHHHHHHHHHHHHHHHHHHHHHTT-HHHHHHHHHHHHHHHHHHHHTTSS---

Foldseek 3Di:
DDDDDDDDDPPDDDDPPDPDPVVVVVVVVCVVVVVVLVVLVVVLVVLVVVLVVCVVVVPPPSNVVSVVVSVVSVVVCCVVVSDPPD

Radius of gyration: 23.91 Å; chains: 1; bounding box: 41×55×67 Å

Sequence (86 aa):
MQGGVLDSVVPEVIDYVAQHASALKAHRQSLKNRERNRQYRSRLRSALKSIRAAIDGKDLAAARSALKETISLIDKMTSKGIIHRN